Protein AF-A0A356Z8S8-F1 (afdb_monomer_lite)

Radius of gyration: 14.35 Å; chains: 1; bounding box: 29×24×38 Å

pLDDT: mean 88.98, std 8.28, range [65.69, 97.88]

Structure (mmCIF, N/CA/C/O backbone):
data_AF-A0A356Z8S8-F1
#
_entry.id   AF-A0A356Z8S8-F1
#
loop_
_atom_site.group_PDB
_atom_site.id
_atom_site.type_symbol
_atom_site.label_atom_id
_atom_site.label_alt_id
_atom_site.label_comp_id
_atom_site.label_asym_id
_atom_site.label_entity_id
_atom_site.label_seq_id
_atom_site.pdbx_PDB_ins_code
_atom_site.Cartn_x
_atom_site.Cartn_y
_atom_site.Cartn_z
_atom_site.occupancy
_atom_site.B_iso_or_equiv
_atom_site.auth_seq_id
_atom_site.auth_comp_id
_atom_site.auth_asym_id
_atom_site.auth_atom_id
_atom_site.pdbx_PDB_model_num
ATOM 1 N N . MET A 1 1 ? -9.002 10.637 19.910 1.00 74.12 1 MET A N 1
ATOM 2 C CA . MET A 1 1 ? -7.996 10.045 19.001 1.00 74.12 1 MET A CA 1
ATOM 3 C C . MET A 1 1 ? -8.369 10.410 17.580 1.00 74.12 1 MET A C 1
ATOM 5 O O . MET A 1 1 ? -9.540 10.284 17.239 1.00 74.12 1 MET A O 1
ATOM 9 N N . ASN A 1 2 ? -7.410 10.886 16.789 1.00 91.00 2 ASN A N 1
ATOM 10 C CA . ASN A 1 2 ? -7.633 11.154 15.369 1.00 91.00 2 ASN A CA 1
ATOM 11 C C . ASN A 1 2 ? -7.547 9.835 14.596 1.00 91.00 2 ASN A C 1
ATOM 13 O O . ASN A 1 2 ? -6.734 8.980 14.942 1.00 91.00 2 ASN A O 1
ATOM 17 N N . LYS A 1 3 ? -8.400 9.670 13.586 1.00 94.88 3 LYS A N 1
ATOM 18 C CA . LYS A 1 3 ? -8.348 8.533 12.662 1.00 94.88 3 LYS A CA 1
ATOM 19 C C . LYS A 1 3 ? -7.379 8.856 11.526 1.00 94.88 3 LYS A C 1
ATOM 21 O O . LYS A 1 3 ? -7.374 9.991 11.050 1.00 94.88 3 LYS A O 1
ATOM 26 N N . THR A 1 4 ? -6.623 7.862 11.074 1.00 96.94 4 THR A N 1
ATOM 27 C CA . THR A 1 4 ? -5.707 7.964 9.932 1.00 96.94 4 THR A CA 1
ATOM 28 C C . THR A 1 4 ? -6.166 7.009 8.840 1.00 96.94 4 THR A C 1
ATOM 30 O O . THR A 1 4 ? -6.402 5.831 9.099 1.00 96.94 4 THR A O 1
ATOM 33 N N . GLY A 1 5 ? -6.307 7.525 7.620 1.00 95.75 5 GLY A N 1
ATOM 34 C CA . GLY A 1 5 ? -6.610 6.716 6.445 1.00 95.75 5 GLY A CA 1
ATOM 35 C C . GLY A 1 5 ? -5.349 6.280 5.716 1.00 95.75 5 GLY A C 1
ATOM 36 O O . GLY A 1 5 ? -4.454 7.098 5.509 1.00 95.75 5 GLY A O 1
ATOM 37 N N . ILE A 1 6 ? -5.305 5.016 5.307 1.00 95.31 6 ILE A N 1
ATOM 38 C CA . ILE A 1 6 ? -4.267 4.451 4.440 1.00 95.31 6 ILE A CA 1
ATOM 39 C C . ILE A 1 6 ? -4.947 3.909 3.184 1.00 95.31 6 ILE A C 1
ATOM 41 O O . ILE A 1 6 ? -6.042 3.354 3.252 1.00 95.31 6 ILE A O 1
ATOM 45 N N . LEU A 1 7 ? -4.311 4.091 2.033 1.00 93.31 7 LEU A N 1
ATOM 46 C CA . LEU A 1 7 ? -4.786 3.592 0.750 1.00 93.31 7 LEU A CA 1
ATOM 47 C C . LEU A 1 7 ? -3.610 2.976 0.002 1.00 93.31 7 LEU A C 1
ATOM 49 O O . LEU A 1 7 ? -2.544 3.586 -0.085 1.00 93.31 7 LEU A O 1
ATOM 53 N N . PHE A 1 8 ? -3.826 1.795 -0.569 1.00 89.62 8 PHE A N 1
ATOM 54 C CA . PHE A 1 8 ? -2.853 1.135 -1.431 1.00 89.62 8 PHE A CA 1
ATOM 55 C C . PHE A 1 8 ? -3.255 1.319 -2.891 1.00 89.62 8 PHE A C 1
ATOM 57 O O . PHE A 1 8 ? -4.383 1.021 -3.274 1.00 89.62 8 PHE A O 1
ATOM 64 N N . PHE A 1 9 ? -2.337 1.832 -3.708 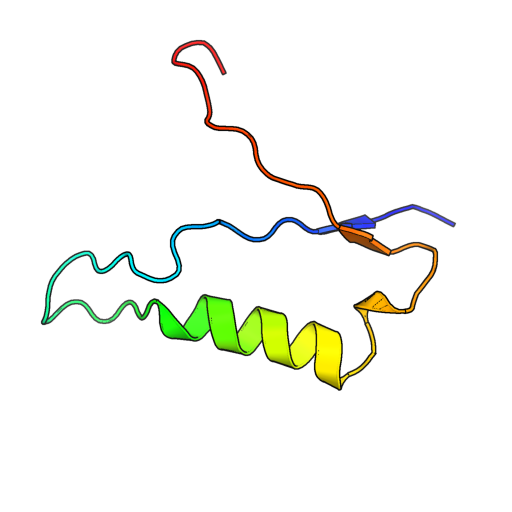1.00 82.69 9 PHE A N 1
ATOM 65 C CA . PHE A 1 9 ? -2.564 1.976 -5.142 1.00 82.69 9 PHE A CA 1
ATOM 66 C C . PHE A 1 9 ? -2.564 0.588 -5.808 1.00 82.69 9 PHE A C 1
ATOM 68 O O . PHE A 1 9 ? -1.633 -0.177 -5.567 1.00 82.69 9 PHE A O 1
ATOM 75 N N . PRO A 1 10 ? -3.563 0.240 -6.641 1.00 73.25 10 PRO A N 1
ATOM 76 C CA . PRO A 1 10 ? -3.745 -1.128 -7.121 1.00 73.25 10 PRO A CA 1
ATOM 77 C C . PRO A 1 10 ? -2.832 -1.515 -8.298 1.00 73.25 10 PRO A C 1
ATOM 79 O O . PRO A 1 10 ? -3.038 -2.574 -8.879 1.00 73.25 10 PRO A O 1
ATOM 82 N N . ALA A 1 11 ? -1.840 -0.697 -8.661 1.00 69.81 11 ALA A N 1
ATOM 83 C CA . ALA A 1 11 ? -0.929 -0.983 -9.772 1.00 69.81 11 ALA A CA 1
ATOM 84 C C . ALA A 1 11 ? 0.415 -1.520 -9.264 1.00 69.81 11 ALA A C 1
ATOM 86 O O . ALA A 1 11 ? 1.442 -0.840 -9.298 1.00 69.81 11 ALA A O 1
ATOM 87 N N . PHE A 1 12 ? 0.381 -2.745 -8.746 1.00 65.69 12 PHE A N 1
ATOM 88 C CA . PHE A 1 12 ? 1.578 -3.467 -8.304 1.00 65.69 12 PHE A CA 1
ATOM 89 C C . PHE A 1 12 ? 2.411 -4.032 -9.470 1.00 65.69 12 PHE A C 1
ATOM 91 O O . PHE A 1 12 ? 3.415 -4.685 -9.224 1.00 65.69 12 PHE A O 1
ATOM 98 N N . ASP A 1 13 ? 1.980 -3.782 -10.708 1.00 66.31 13 ASP A N 1
ATOM 99 C CA . ASP A 1 13 ? 2.539 -4.232 -11.988 1.00 66.31 13 ASP A CA 1
ATOM 100 C C . ASP A 1 13 ? 2.967 -3.058 -12.901 1.00 66.31 13 ASP A C 1
ATOM 102 O O . ASP A 1 13 ? 3.202 -3.223 -14.104 1.00 66.31 13 ASP A O 1
ATOM 106 N N . TRP A 1 14 ? 3.002 -1.830 -12.365 1.00 72.81 14 TRP A N 1
ATOM 107 C CA . TRP A 1 14 ? 3.332 -0.641 -13.145 1.00 72.81 14 TRP A CA 1
ATOM 108 C C . TRP A 1 14 ? 4.835 -0.356 -13.152 1.00 72.81 14 TRP A C 1
ATOM 110 O O . TRP A 1 14 ? 5.402 0.161 -12.188 1.00 72.81 14 TRP A O 1
ATOM 120 N N . ALA A 1 15 ? 5.457 -0.585 -14.309 1.00 74.69 15 ALA A N 1
ATOM 121 C CA . ALA A 1 15 ? 6.815 -0.154 -14.610 1.00 74.69 15 ALA A CA 1
ATOM 122 C C . ALA A 1 15 ? 6.820 0.917 -15.714 1.00 74.69 15 ALA A C 1
ATOM 124 O O . ALA A 1 15 ? 6.226 0.740 -16.777 1.00 74.69 15 ALA A O 1
ATOM 125 N N . ILE A 1 16 ? 7.542 2.023 -15.492 1.00 79.94 16 ILE A N 1
ATOM 126 C CA . ILE A 1 16 ? 7.709 3.101 -16.488 1.00 79.94 16 ILE A CA 1
ATOM 127 C C . ILE A 1 16 ? 8.478 2.589 -17.717 1.00 79.94 16 ILE A C 1
ATOM 129 O O . ILE A 1 16 ? 8.108 2.867 -18.857 1.00 79.94 16 ILE A O 1
ATOM 133 N N . SER A 1 17 ? 9.564 1.849 -17.487 1.00 83.69 17 SER A N 1
ATOM 134 C CA . SER A 1 17 ? 10.324 1.115 -18.503 1.00 83.69 17 SER A CA 1
ATOM 135 C C . SER A 1 17 ? 11.241 0.089 -17.832 1.00 83.69 17 SER A C 1
ATOM 137 O O . SER A 1 17 ? 11.523 0.192 -16.638 1.00 83.69 17 SER A O 1
ATOM 139 N N . SER A 1 18 ? 11.760 -0.878 -18.595 1.00 85.00 18 SER A N 1
ATOM 140 C CA . SER A 1 18 ? 12.630 -1.947 -18.071 1.00 85.00 18 SER A CA 1
ATOM 141 C C . SER A 1 18 ? 13.949 -1.454 -17.463 1.00 85.00 18 SER A C 1
ATOM 143 O O . SER A 1 18 ? 14.572 -2.171 -16.684 1.00 85.00 18 SER A O 1
ATOM 145 N N . THR A 1 19 ? 14.390 -0.243 -17.811 1.00 88.5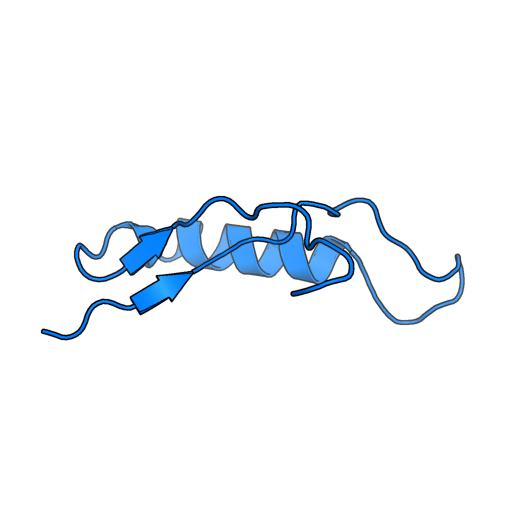6 19 THR A N 1
ATOM 146 C CA . THR A 1 19 ? 15.617 0.374 -17.284 1.00 88.56 19 THR A CA 1
ATOM 147 C C . THR A 1 19 ? 15.338 1.490 -16.282 1.00 88.56 19 THR A C 1
ATOM 149 O O . THR A 1 19 ? 16.278 2.139 -15.823 1.00 88.56 19 THR A O 1
ATOM 152 N N . HIS A 1 20 ? 14.071 1.774 -15.975 1.00 88.94 20 HIS A N 1
ATOM 153 C CA . HIS A 1 20 ? 13.727 2.845 -15.052 1.00 88.94 20 HIS A CA 1
ATOM 154 C C . HIS A 1 20 ? 14.100 2.446 -13.610 1.00 88.94 20 HIS A C 1
ATOM 156 O O . HIS A 1 20 ? 13.894 1.296 -13.222 1.00 88.94 20 HIS A O 1
ATOM 162 N N . PRO A 1 21 ? 14.664 3.360 -12.798 1.00 87.12 21 PRO A N 1
ATOM 163 C CA . PRO A 1 21 ? 15.074 3.035 -11.431 1.00 87.12 21 PRO A CA 1
ATOM 164 C C . PRO A 1 21 ? 13.901 2.796 -10.469 1.00 87.12 21 PRO A C 1
ATOM 166 O O . PRO A 1 21 ? 14.100 2.131 -9.459 1.00 87.12 21 PRO A O 1
ATOM 169 N N . GLU A 1 22 ? 12.706 3.321 -10.758 1.00 85.12 22 GLU A N 1
ATOM 170 C CA . GLU A 1 22 ? 11.499 3.040 -9.960 1.00 85.12 22 GLU A CA 1
ATOM 171 C C . GLU A 1 22 ? 11.078 1.575 -10.053 1.00 85.12 22 GLU A C 1
ATOM 173 O O . GLU A 1 22 ? 11.173 0.952 -11.110 1.00 85.12 22 GLU A O 1
ATOM 178 N N . ARG A 1 23 ? 10.606 1.048 -8.923 1.00 83.69 23 ARG A N 1
ATOM 179 C CA . ARG A 1 23 ? 10.357 -0.375 -8.694 1.00 83.69 23 ARG A CA 1
ATOM 180 C C . ARG A 1 23 ? 8.981 -0.571 -8.081 1.00 83.69 23 ARG A C 1
ATOM 182 O O . ARG A 1 23 ? 8.708 -0.017 -7.014 1.00 83.69 23 ARG A O 1
ATOM 189 N N . GLU A 1 24 ? 8.140 -1.351 -8.753 1.00 79.25 24 GLU A N 1
ATOM 190 C CA . GLU A 1 24 ? 6.781 -1.697 -8.317 1.00 79.25 24 GLU A CA 1
ATOM 191 C C . GLU A 1 24 ? 6.786 -2.409 -6.958 1.00 79.25 24 GLU A C 1
ATOM 193 O O . GLU A 1 24 ? 5.923 -2.184 -6.103 1.00 79.25 24 GLU A O 1
ATOM 198 N N . GLU A 1 25 ? 7.847 -3.171 -6.702 1.00 85.75 25 GLU A N 1
ATOM 199 C CA . GLU A 1 25 ? 8.019 -3.965 -5.499 1.00 85.75 25 GLU A CA 1
ATOM 200 C C . GLU A 1 25 ? 8.115 -3.081 -4.246 1.00 85.75 25 GLU A C 1
ATOM 202 O O . GLU A 1 25 ? 7.723 -3.502 -3.162 1.00 85.75 25 GLU A O 1
ATOM 207 N N . ARG A 1 26 ? 8.537 -1.811 -4.373 1.00 87.06 26 ARG A N 1
ATOM 208 C CA . ARG A 1 26 ? 8.611 -0.874 -3.235 1.00 87.06 26 ARG A CA 1
ATOM 209 C C . ARG A 1 26 ? 7.256 -0.642 -2.567 1.00 87.06 26 ARG A C 1
ATOM 211 O O . ARG A 1 26 ? 7.209 -0.468 -1.347 1.00 87.06 26 ARG A O 1
ATOM 218 N N . LEU A 1 27 ? 6.172 -0.628 -3.345 1.00 87.00 27 LEU A N 1
ATOM 219 C CA . LEU A 1 27 ? 4.818 -0.495 -2.802 1.00 87.00 27 LEU A CA 1
ATOM 220 C C . LEU A 1 27 ? 4.384 -1.779 -2.090 1.00 87.00 27 LEU A C 1
ATOM 222 O O . LEU A 1 27 ? 3.804 -1.695 -1.007 1.00 87.00 27 LEU A O 1
ATOM 226 N N . LEU A 1 28 ? 4.715 -2.943 -2.661 1.00 87.56 28 LEU A N 1
ATOM 227 C CA . LEU A 1 28 ? 4.454 -4.249 -2.049 1.00 87.56 28 LEU A CA 1
ATOM 228 C C . LEU A 1 28 ? 5.183 -4.385 -0.709 1.00 87.56 28 LEU A C 1
ATOM 230 O O . LEU A 1 28 ? 4.533 -4.610 0.305 1.00 87.56 28 LEU A O 1
ATOM 234 N N . TYR A 1 29 ? 6.490 -4.110 -0.665 1.00 90.69 29 TYR A N 1
ATOM 235 C CA . TYR A 1 29 ? 7.275 -4.202 0.571 1.00 90.69 29 TYR A CA 1
ATOM 236 C C . TYR A 1 29 ? 6.775 -3.250 1.660 1.00 90.69 29 TYR A C 1
ATOM 238 O O . TYR A 1 29 ? 6.778 -3.594 2.835 1.00 90.69 29 TYR A O 1
ATOM 246 N N . THR A 1 30 ? 6.322 -2.049 1.284 1.00 92.31 30 THR A N 1
ATOM 247 C CA . THR A 1 30 ? 5.761 -1.095 2.252 1.00 92.31 30 THR A CA 1
ATOM 248 C C . THR A 1 30 ? 4.458 -1.619 2.845 1.00 92.31 30 THR A C 1
ATOM 250 O O . THR A 1 30 ? 4.230 -1.485 4.046 1.00 92.31 30 THR A O 1
ATOM 253 N N . ARG A 1 31 ? 3.599 -2.213 2.011 1.00 92.00 31 ARG A N 1
ATOM 254 C CA . ARG A 1 31 ? 2.364 -2.842 2.471 1.00 92.00 31 ARG A CA 1
ATOM 255 C C . ARG A 1 31 ? 2.681 -3.987 3.423 1.00 92.00 31 ARG A C 1
ATOM 257 O O . ARG A 1 31 ? 2.187 -3.961 4.544 1.00 92.00 31 ARG A O 1
ATOM 264 N N . ASP A 1 32 ? 3.519 -4.924 2.998 1.00 93.38 32 ASP A N 1
ATOM 265 C CA . ASP A 1 32 ? 3.872 -6.101 3.793 1.00 93.38 32 ASP A CA 1
ATOM 266 C C . ASP A 1 32 ? 4.456 -5.686 5.147 1.00 93.38 32 ASP A C 1
ATOM 268 O O . ASP A 1 32 ? 3.965 -6.142 6.174 1.00 93.38 32 ASP A O 1
ATOM 272 N N . GLN A 1 33 ? 5.364 -4.704 5.179 1.00 96.44 33 GLN A N 1
ATOM 273 C CA . GLN A 1 33 ? 5.920 -4.177 6.429 1.00 96.44 33 GLN A CA 1
ATOM 274 C C . GLN A 1 33 ? 4.840 -3.640 7.384 1.00 96.44 33 GLN A C 1
ATOM 276 O O . GLN A 1 33 ? 4.898 -3.889 8.584 1.00 96.44 33 GLN A O 1
ATOM 281 N N . LEU A 1 34 ? 3.845 -2.896 6.884 1.00 95.94 34 LEU A N 1
ATOM 282 C CA . LEU A 1 34 ? 2.769 -2.359 7.730 1.00 95.94 34 LEU A CA 1
ATOM 283 C C . LEU A 1 34 ? 1.912 -3.469 8.354 1.00 95.94 34 LEU A C 1
ATOM 285 O O . LEU A 1 34 ? 1.436 -3.306 9.480 1.00 95.94 34 LEU A O 1
ATOM 289 N N . PHE A 1 35 ? 1.708 -4.575 7.635 1.00 95.19 35 PHE A N 1
ATOM 290 C CA . PHE A 1 35 ? 0.991 -5.741 8.151 1.00 95.19 35 PHE A CA 1
ATOM 291 C C . PHE A 1 35 ? 1.857 -6.555 9.117 1.00 95.19 35 PHE A C 1
ATOM 293 O O . PHE A 1 35 ? 1.387 -6.895 10.199 1.00 95.19 35 PHE A O 1
ATOM 300 N N . GLU A 1 36 ? 3.115 -6.827 8.768 1.00 97.88 36 GLU A N 1
ATOM 301 C CA . GLU A 1 36 ? 4.046 -7.605 9.595 1.00 97.88 36 GLU A CA 1
ATOM 302 C C . GLU A 1 36 ? 4.342 -6.930 10.942 1.00 97.88 36 GLU A C 1
ATOM 304 O O . GLU A 1 36 ? 4.397 -7.602 11.970 1.00 97.88 36 GLU A O 1
ATOM 309 N N . GLU A 1 37 ? 4.456 -5.600 10.961 1.00 97.69 37 GLU A N 1
ATOM 310 C CA . GLU A 1 37 ? 4.654 -4.811 12.187 1.00 97.69 37 GLU A CA 1
ATOM 311 C C . GLU A 1 37 ? 3.349 -4.579 12.979 1.00 97.69 37 GLU A C 1
ATOM 313 O O . GLU A 1 37 ? 3.356 -3.900 14.008 1.00 97.69 37 GLU A O 1
ATOM 318 N N . GLY A 1 38 ? 2.206 -5.091 12.504 1.00 97.00 38 GLY A N 1
ATOM 319 C CA . GLY A 1 38 ? 0.908 -4.959 13.179 1.00 97.00 38 GLY A CA 1
ATOM 320 C C . GLY A 1 38 ? 0.327 -3.539 13.176 1.00 97.00 38 GLY A C 1
ATOM 321 O O . GLY A 1 38 ? -0.585 -3.233 13.944 1.00 97.00 38 GLY A O 1
ATOM 322 N N . ILE A 1 39 ? 0.813 -2.637 12.311 1.00 96.94 39 ILE A N 1
ATOM 323 C CA . ILE A 1 39 ? 0.301 -1.255 12.226 1.00 96.94 39 ILE A CA 1
ATOM 324 C C . ILE A 1 39 ? -1.187 -1.243 11.855 1.00 96.94 39 ILE A C 1
ATOM 326 O O . ILE A 1 39 ? -1.944 -0.383 12.312 1.00 96.94 39 ILE A O 1
ATOM 330 N N . MET A 1 40 ? -1.617 -2.213 11.050 1.00 96.31 40 MET A N 1
ATOM 331 C CA . MET A 1 40 ? -3.004 -2.336 10.600 1.00 96.31 40 MET A CA 1
ATOM 332 C C . MET A 1 40 ? -3.972 -2.794 11.705 1.00 96.31 40 MET A C 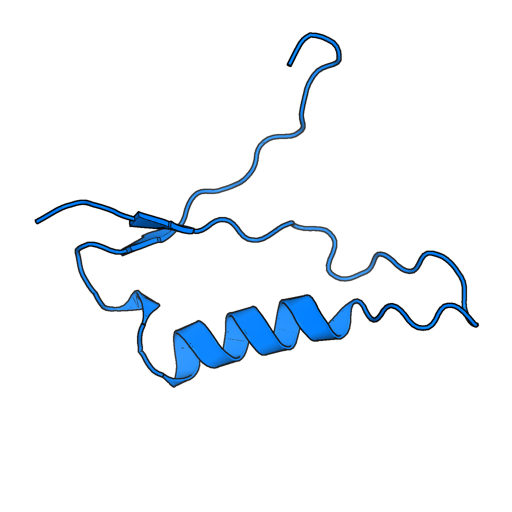1
ATOM 334 O O . MET A 1 40 ? -5.180 -2.635 11.543 1.00 96.31 40 MET A O 1
ATOM 338 N N . ASP A 1 41 ? -3.468 -3.287 12.841 1.00 96.31 41 ASP A N 1
ATOM 339 C CA . ASP A 1 41 ? -4.295 -3.747 13.967 1.00 96.31 41 ASP A CA 1
ATOM 340 C C . ASP A 1 41 ? -4.778 -2.593 14.861 1.00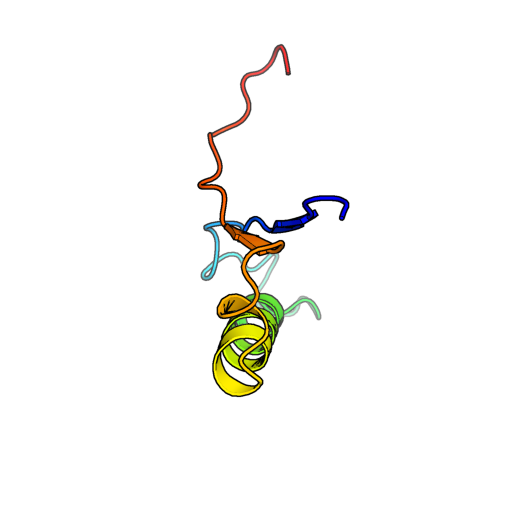 96.31 41 ASP A C 1
ATOM 342 O O . ASP A 1 41 ? -5.669 -2.752 15.703 1.00 96.31 41 ASP A O 1
ATOM 346 N N . PHE A 1 42 ? -4.199 -1.401 14.696 1.00 96.88 42 PHE A N 1
ATOM 347 C CA . PHE A 1 42 ? -4.589 -0.225 15.456 1.00 96.88 42 PHE A CA 1
ATOM 348 C C . PHE A 1 42 ? -5.989 0.271 15.046 1.00 96.88 42 PHE A C 1
ATOM 350 O O . PHE A 1 42 ? -6.194 0.635 13.889 1.00 96.88 42 PHE A O 1
ATOM 357 N N . PRO A 1 43 ? -6.944 0.442 15.985 1.00 95.88 43 PRO A N 1
ATOM 358 C CA . PRO A 1 43 ? -8.325 0.825 15.662 1.00 95.88 43 PRO A CA 1
ATOM 359 C C . PRO A 1 43 ? -8.465 2.235 15.061 1.00 95.88 43 PRO A C 1
ATOM 361 O O . PRO A 1 43 ? -9.519 2.5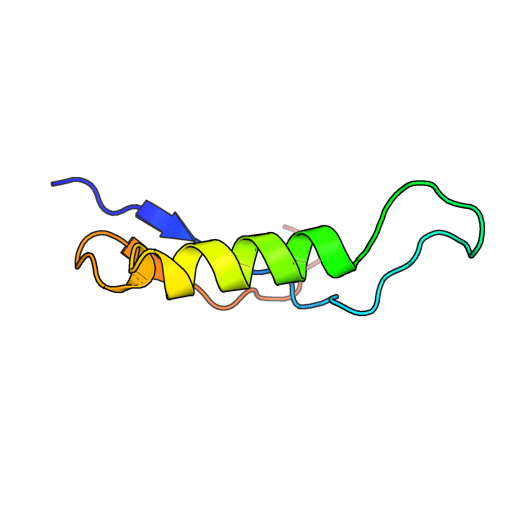92 14.529 1.00 95.88 43 PRO A O 1
ATOM 364 N N . GLN A 1 44 ? -7.431 3.073 15.176 1.00 96.75 44 GLN A N 1
ATOM 365 C CA . GLN A 1 44 ? -7.368 4.387 14.540 1.00 96.75 44 GLN A CA 1
ATOM 366 C C . GLN A 1 44 ? -6.895 4.358 13.081 1.00 96.75 44 GLN A C 1
ATOM 368 O O . GLN A 1 44 ? -7.036 5.378 12.405 1.00 96.75 44 GLN A O 1
ATOM 373 N N . ILE A 1 45 ? -6.330 3.243 12.611 1.00 97.06 45 ILE A N 1
ATOM 374 C CA . ILE A 1 45 ? -5.890 3.058 11.227 1.00 97.06 45 ILE A CA 1
ATOM 375 C C . ILE A 1 45 ? -7.041 2.446 10.430 1.00 97.06 45 ILE A C 1
ATOM 377 O O . ILE A 1 45 ? -7.658 1.473 10.851 1.00 97.06 45 ILE A O 1
ATOM 381 N N . ILE A 1 46 ? -7.370 3.054 9.291 1.00 96.19 46 ILE A N 1
ATOM 382 C CA . ILE A 1 46 ? -8.460 2.604 8.420 1.00 96.19 46 ILE A CA 1
ATOM 383 C C . ILE A 1 46 ? -7.919 2.457 7.002 1.00 96.19 46 ILE A C 1
ATOM 385 O O . ILE A 1 46 ? -7.447 3.433 6.417 1.00 96.19 46 ILE A O 1
ATOM 389 N N . GLU A 1 47 ? -8.014 1.250 6.448 1.00 94.50 47 GLU A N 1
ATOM 390 C CA . GLU A 1 47 ? -7.731 1.002 5.036 1.00 94.50 47 GLU A CA 1
ATOM 391 C C . GLU A 1 47 ? -8.922 1.436 4.172 1.00 94.50 47 GLU A C 1
ATOM 393 O O . GLU A 1 47 ? -10.068 1.055 4.425 1.00 94.50 47 GLU A O 1
ATOM 398 N N . TYR A 1 48 ? -8.648 2.225 3.135 1.00 94.69 48 TYR A N 1
ATOM 399 C CA . TYR A 1 48 ? -9.626 2.638 2.136 1.00 94.69 48 TYR A CA 1
ATOM 400 C C . TYR A 1 48 ? -9.306 2.018 0.782 1.00 94.69 48 TYR A C 1
ATOM 402 O O . TYR A 1 48 ? -8.165 2.043 0.320 1.00 94.69 48 TYR A O 1
ATOM 410 N N . GLN A 1 49 ? -10.349 1.535 0.110 1.00 90.94 49 GLN A N 1
ATOM 411 C CA . GLN A 1 49 ? -10.241 1.086 -1.271 1.00 90.94 49 GLN A CA 1
ATOM 412 C C . GLN A 1 49 ? -10.224 2.297 -2.215 1.00 90.94 49 GLN A C 1
ATOM 414 O O . GLN A 1 49 ? -11.130 3.137 -2.139 1.00 90.94 49 GLN A O 1
ATOM 419 N N . PRO A 1 50 ? -9.222 2.417 -3.103 1.00 89.69 50 PRO A N 1
ATOM 420 C CA . PRO A 1 50 ? -9.203 3.476 -4.097 1.00 89.69 50 PRO A CA 1
ATOM 421 C C . PRO A 1 50 ? -10.352 3.335 -5.083 1.00 89.69 50 PRO A C 1
ATOM 423 O O . PRO A 1 50 ? -10.754 2.238 -5.468 1.00 89.69 50 PRO A O 1
ATOM 426 N N . ARG A 1 51 ? -10.808 4.483 -5.578 1.00 89.25 51 ARG A N 1
ATOM 427 C CA . ARG A 1 51 ? -11.593 4.568 -6.807 1.00 89.25 51 ARG A CA 1
ATOM 428 C C . ARG A 1 51 ? -10.721 5.125 -7.920 1.00 89.25 51 ARG A C 1
ATOM 430 O O . ARG A 1 51 ? -9.822 5.924 -7.661 1.00 89.25 51 ARG A O 1
ATOM 437 N N . MET A 1 52 ? -11.037 4.768 -9.158 1.00 88.62 52 MET A N 1
ATOM 438 C CA . MET A 1 52 ? -10.476 5.473 -10.305 1.00 88.62 52 MET A CA 1
ATOM 439 C C . MET A 1 52 ? -10.901 6.944 -10.253 1.00 88.62 52 MET A C 1
ATOM 441 O O . MET A 1 52 ? -12.075 7.258 -10.016 1.00 88.62 52 MET A O 1
ATOM 445 N N . ALA A 1 53 ? -9.935 7.839 -10.442 1.00 90.56 53 ALA A N 1
ATOM 446 C CA . ALA A 1 53 ? -10.203 9.262 -10.570 1.00 90.56 53 ALA A CA 1
ATOM 447 C C . ALA A 1 53 ? -10.946 9.529 -11.887 1.00 90.56 53 ALA A C 1
ATOM 449 O O . ALA A 1 53 ? -10.663 8.910 -12.917 1.00 90.56 53 ALA A O 1
ATOM 450 N N . THR A 1 54 ? -11.919 10.433 -11.849 1.00 94.88 54 THR A N 1
ATOM 451 C CA . THR A 1 54 ? -12.578 10.953 -13.048 1.00 94.88 54 THR A CA 1
ATOM 452 C C . THR A 1 54 ? -11.828 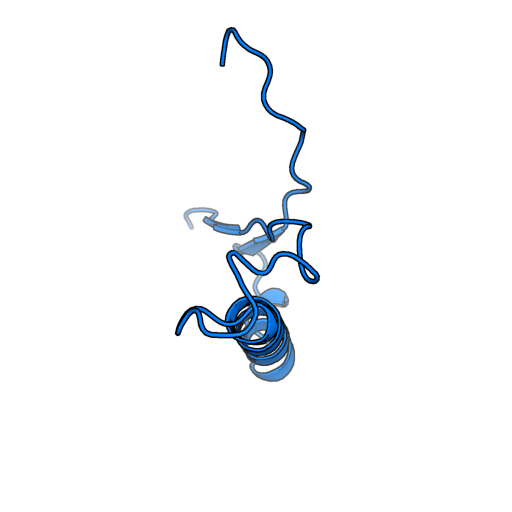12.181 -13.550 1.00 94.88 54 THR A C 1
ATOM 454 O O . THR A 1 54 ? -11.052 12.784 -12.823 1.00 94.88 54 THR A O 1
ATOM 457 N N . PHE A 1 55 ? -12.100 12.611 -14.782 1.00 93.75 55 PHE A N 1
ATOM 458 C CA . PHE A 1 55 ? -11.484 13.824 -15.334 1.00 93.75 55 PHE A CA 1
ATOM 459 C C . PHE A 1 55 ? -11.788 15.104 -14.527 1.00 93.75 55 PHE A C 1
ATOM 461 O O . PHE A 1 55 ? -11.093 16.101 -14.672 1.00 93.75 55 PHE A O 1
ATOM 468 N N . LYS A 1 56 ? -12.869 15.105 -13.736 1.00 93.44 56 LYS A N 1
ATOM 469 C CA . LYS A 1 56 ? -13.309 16.265 -12.949 1.00 93.44 56 LYS A CA 1
ATOM 470 C C . LYS A 1 56 ? -12.781 16.270 -11.510 1.00 93.44 56 LYS A C 1
ATOM 472 O O . LYS A 1 56 ? -13.027 17.260 -10.826 1.00 93.44 56 LYS A O 1
ATOM 477 N N . ASP A 1 57 ? -12.169 15.175 -11.056 1.00 86.06 57 ASP A N 1
ATOM 478 C CA . ASP A 1 57 ? -11.512 15.094 -9.744 1.00 86.06 57 ASP A CA 1
ATOM 479 C C . ASP A 1 57 ? -10.122 15.738 -9.801 1.00 86.06 57 ASP A C 1
ATOM 481 O O . ASP A 1 57 ? -9.752 16.399 -8.807 1.00 86.06 57 ASP A O 1
#

Sequence (57 aa):
MNKTGILFFPAFDWAISSTHPEREERLLYTRDQLFEEGIMDFPQIIEYQPRMATFKD

Foldseek 3Di:
DAADEDEQDPPLPDDPDPPDPDHSCVSVVVVVVCVVVCVCVDPSYDYDYDDDDDPVD

Secondary structure (DSSP, 8-state):
---EEEE--S-TT--S-TT-S--THHHHHHHHHHHHTTGGGSTTEEEE---PPPTT-